Protein AF-A0A8C9FRK6-F1 (afdb_monomer)

InterPro domains:
  IPR024083 Fumarase/histidase, N-terminal [G3DSA:1.10.275.10] (11-58)

pLDDT: mean 74.18, std 14.15, range [36.56, 95.12]

Solvent-accessible surface area (backbone atoms only — not comparable to full-atom values): 4270 Å² total; per-residue (Å²): 134,82,71,76,73,72,80,74,60,76,45,52,47,44,89,50,89,62,40,80,80,75,42,53,74,67,55,28,33,66,63,2,57,55,47,48,53,51,50,53,55,50,50,53,53,51,48,55,52,50,49,65,71,64,52,69,78,89,75,82,69,80,89,73,85,88,127

Sequence (67 aa):
MATPCAEEDPLARYRSPLVSRYASAEMGFNFSERKKFGTWRRLWLYLAQAEKVTAPRRGARPLGLRS

Organism: Pavo cristatus (NCBI:txid9049)

Foldseek 3Di:
DDDPPPPPPPQQFDDDPVCVPPNDSVRRNCPGNVNVVVVVVVVVVVVVVVCVVPDDPPDPPPPDDDD

Structure (mmCIF, N/CA/C/O backbone):
data_AF-A0A8C9FRK6-F1
#
_entry.id   AF-A0A8C9FRK6-F1
#
loop_
_atom_site.group_PDB
_atom_site.id
_atom_site.type_symbol
_atom_site.label_atom_id
_atom_site.label_alt_id
_atom_site.label_comp_id
_atom_site.label_asym_id
_atom_site.label_entity_id
_atom_site.label_seq_id
_atom_site.pdbx_PDB_ins_code
_atom_site.Cartn_x
_atom_site.Cartn_y
_atom_site.Cartn_z
_atom_site.occupancy
_atom_site.B_iso_or_equiv
_atom_site.auth_seq_id
_atom_site.auth_comp_id
_atom_site.auth_asym_id
_atom_site.auth_atom_id
_atom_site.pdbx_PDB_model_num
ATOM 1 N N . MET A 1 1 ? 1.625 9.348 -37.59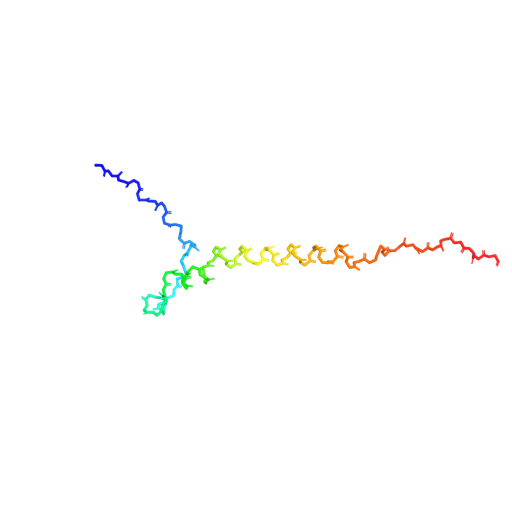3 1.00 36.56 1 MET A N 1
ATOM 2 C CA . MET A 1 1 ? 0.656 9.168 -36.493 1.00 36.56 1 MET A CA 1
ATOM 3 C C . MET A 1 1 ? 1.460 9.004 -35.211 1.00 36.56 1 MET A C 1
ATOM 5 O O . MET A 1 1 ? 1.910 7.904 -34.930 1.00 36.56 1 MET A O 1
ATOM 9 N N . ALA A 1 2 ? 1.767 10.100 -34.513 1.00 44.31 2 ALA A N 1
ATOM 10 C CA . ALA A 1 2 ? 2.407 10.018 -33.205 1.00 44.31 2 ALA A CA 1
ATOM 11 C C . ALA A 1 2 ? 1.304 9.701 -32.195 1.00 44.31 2 ALA A C 1
ATOM 13 O O . ALA A 1 2 ? 0.486 10.564 -31.884 1.00 44.31 2 ALA A O 1
ATOM 14 N N . THR A 1 3 ? 1.229 8.452 -31.745 1.00 58.38 3 THR A N 1
ATOM 15 C CA . THR A 1 3 ? 0.518 8.126 -30.509 1.00 58.38 3 THR A CA 1
ATOM 16 C C . THR A 1 3 ? 1.070 9.077 -29.446 1.00 58.38 3 THR A C 1
ATOM 18 O O . THR A 1 3 ? 2.295 9.096 -29.290 1.00 58.38 3 THR A O 1
ATOM 21 N N . PRO A 1 4 ? 0.262 9.905 -28.754 1.00 55.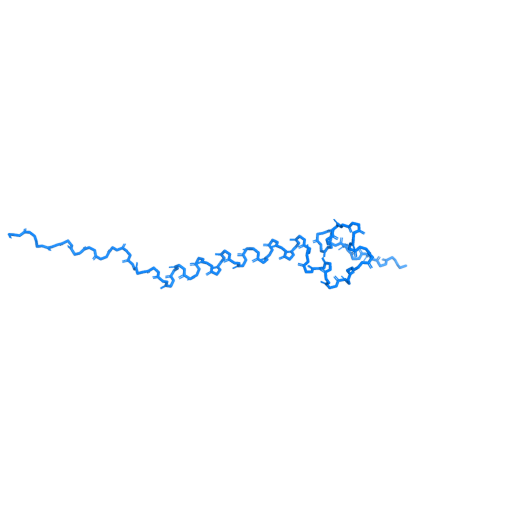44 4 PRO A N 1
ATOM 22 C CA . PRO A 1 4 ? 0.776 10.581 -27.578 1.00 55.44 4 PRO A CA 1
ATOM 23 C C . PRO A 1 4 ? 1.150 9.450 -26.628 1.00 55.44 4 PRO A C 1
ATOM 25 O O . PRO A 1 4 ? 0.270 8.718 -26.172 1.00 55.44 4 PRO A O 1
ATOM 28 N N . CYS A 1 5 ? 2.457 9.218 -26.463 1.00 42.00 5 CYS A N 1
ATOM 29 C CA . CYS A 1 5 ? 2.988 8.316 -25.457 1.00 42.00 5 CYS A CA 1
ATOM 30 C C . CYS A 1 5 ? 2.220 8.644 -24.187 1.00 42.00 5 CYS A C 1
ATOM 32 O O . CYS A 1 5 ? 2.307 9.777 -23.712 1.00 42.00 5 CYS A O 1
ATOM 34 N N . ALA A 1 6 ? 1.371 7.713 -23.744 1.00 52.69 6 ALA A N 1
ATOM 35 C CA . ALA A 1 6 ? 0.630 7.866 -22.511 1.00 52.69 6 ALA A CA 1
ATOM 36 C C . ALA A 1 6 ? 1.645 8.336 -21.472 1.00 52.69 6 ALA A C 1
ATOM 38 O O . ALA A 1 6 ? 2.675 7.687 -21.323 1.00 52.69 6 ALA A O 1
ATOM 39 N N . GLU A 1 7 ? 1.416 9.509 -20.884 1.00 55.75 7 GLU A N 1
ATOM 40 C CA . GLU A 1 7 ? 2.244 10.079 -19.823 1.00 55.75 7 GLU A CA 1
ATOM 41 C C . GLU A 1 7 ? 2.544 8.966 -18.811 1.00 55.75 7 GLU A C 1
ATOM 43 O O . GLU A 1 7 ? 1.666 8.526 -18.062 1.00 55.75 7 GLU A O 1
ATOM 48 N N . GLU A 1 8 ? 3.756 8.414 -18.879 1.00 62.38 8 GLU A N 1
ATOM 49 C CA . GLU A 1 8 ? 4.187 7.314 -18.029 1.00 62.38 8 GLU A CA 1
ATOM 50 C C . GLU A 1 8 ? 4.319 7.899 -16.623 1.00 62.38 8 GLU A C 1
ATOM 52 O O . GLU A 1 8 ? 5.340 8.507 -16.314 1.00 62.38 8 GLU A O 1
ATOM 57 N N . ASP A 1 9 ? 3.270 7.767 -15.800 1.00 68.06 9 ASP A N 1
ATOM 58 C CA . ASP A 1 9 ? 3.226 8.270 -14.423 1.00 68.06 9 ASP A CA 1
ATOM 59 C C . ASP A 1 9 ? 4.514 7.848 -13.688 1.00 68.06 9 ASP A C 1
ATOM 61 O O . ASP A 1 9 ? 4.671 6.672 -13.325 1.00 68.06 9 ASP A O 1
ATOM 65 N N . PRO A 1 10 ? 5.461 8.779 -13.454 1.00 69.00 10 PRO A N 1
ATOM 66 C CA . PRO A 1 10 ? 6.787 8.433 -12.958 1.00 69.00 10 PRO A CA 1
ATOM 67 C C . PRO A 1 10 ? 6.744 7.912 -11.516 1.00 69.00 10 PRO A C 1
ATOM 69 O O . PRO A 1 10 ? 7.736 7.361 -11.034 1.00 69.00 10 PRO A O 1
ATOM 72 N N . LEU A 1 11 ? 5.601 8.050 -10.834 1.00 72.00 11 LEU A N 1
ATOM 73 C CA . LEU A 1 11 ? 5.351 7.572 -9.477 1.00 72.00 11 LEU A CA 1
ATOM 74 C C . LEU A 1 11 ? 4.717 6.177 -9.443 1.00 72.00 11 LEU A C 1
ATOM 76 O O . LEU A 1 11 ? 4.595 5.596 -8.361 1.00 72.00 11 LEU A O 1
ATOM 80 N N . ALA A 1 12 ? 4.323 5.624 -10.596 1.00 68.00 12 ALA A N 1
ATOM 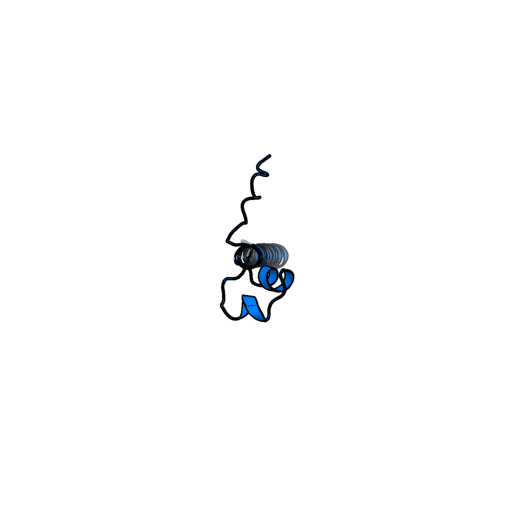81 C CA . ALA A 1 12 ? 3.751 4.285 -10.711 1.00 68.00 12 ALA A CA 1
ATOM 82 C C . ALA A 1 12 ? 4.810 3.168 -10.678 1.00 68.00 12 ALA A C 1
ATOM 84 O O . ALA A 1 12 ? 4.456 2.002 -10.499 1.00 68.00 12 ALA A O 1
ATOM 85 N N . ARG A 1 13 ? 6.105 3.502 -10.792 1.00 71.44 13 ARG A N 1
ATOM 86 C CA . ARG A 1 13 ? 7.206 2.531 -10.757 1.00 71.44 13 ARG A CA 1
ATOM 87 C C . ARG A 1 13 ? 8.225 2.866 -9.674 1.00 71.44 13 ARG A C 1
ATOM 89 O O . ARG A 1 13 ? 8.777 3.962 -9.640 1.00 71.44 13 ARG A O 1
ATOM 96 N N . TYR A 1 14 ? 8.514 1.894 -8.811 1.00 74.75 14 TYR A N 1
ATOM 97 C CA . TYR A 1 14 ? 9.560 2.028 -7.799 1.00 74.75 14 TYR A CA 1
ATOM 98 C C . TYR A 1 14 ? 10.953 2.122 -8.451 1.00 74.75 14 TYR A C 1
ATOM 100 O O . TYR A 1 14 ? 11.343 1.252 -9.236 1.00 74.75 14 TYR A O 1
ATOM 108 N N . ARG A 1 15 ? 11.708 3.188 -8.147 1.00 68.44 15 ARG A N 1
ATOM 109 C CA . ARG A 1 15 ? 13.053 3.427 -8.694 1.00 68.44 15 ARG A CA 1
ATOM 110 C C . ARG A 1 15 ? 14.114 2.821 -7.776 1.00 68.44 15 ARG A C 1
ATOM 112 O O . ARG A 1 15 ? 14.484 3.415 -6.772 1.00 68.44 15 ARG A O 1
ATOM 119 N N . SER A 1 16 ? 14.619 1.642 -8.134 1.00 73.25 16 SER A N 1
ATOM 120 C CA . SER A 1 16 ? 15.799 1.046 -7.496 1.00 73.25 16 SER A CA 1
ATOM 121 C C . SER A 1 16 ? 16.546 0.130 -8.478 1.00 73.25 16 SER A C 1
ATOM 123 O O . SER A 1 16 ? 15.904 -0.551 -9.283 1.00 73.25 16 SER A O 1
ATOM 125 N N . PRO A 1 17 ? 17.893 0.080 -8.428 1.00 70.56 17 PRO A N 1
ATOM 126 C CA . PRO A 1 17 ? 18.710 -0.750 -9.320 1.00 70.56 17 PRO A CA 1
ATOM 127 C C . PRO A 1 17 ? 18.438 -2.257 -9.187 1.00 70.56 17 PRO A C 1
ATOM 129 O O . PRO A 1 17 ? 18.754 -3.019 -10.096 1.00 70.56 17 PRO A O 1
ATOM 132 N N . LEU A 1 18 ? 17.818 -2.698 -8.089 1.00 70.44 18 LEU A N 1
ATOM 133 C CA . LEU A 1 18 ? 17.423 -4.096 -7.886 1.00 70.44 18 LEU A CA 1
ATOM 134 C C . LEU A 1 18 ? 16.094 -4.437 -8.578 1.00 70.44 18 LEU A C 1
ATOM 136 O O . LEU A 1 18 ? 15.855 -5.578 -8.966 1.00 70.44 18 LEU A O 1
ATOM 140 N N . VAL A 1 19 ? 15.237 -3.436 -8.778 1.00 69.06 19 VAL A N 1
ATOM 141 C CA . VAL A 1 19 ? 13.890 -3.598 -9.345 1.00 69.06 19 VAL A CA 1
ATOM 142 C C . VAL A 1 19 ? 13.967 -3.895 -10.839 1.00 69.06 19 VAL A C 1
ATOM 144 O O . VAL A 1 19 ? 13.156 -4.653 -11.354 1.00 69.06 19 VAL A O 1
ATOM 147 N N . SER A 1 20 ? 14.960 -3.348 -11.545 1.00 68.69 20 SER A N 1
ATOM 148 C CA . SER A 1 20 ? 15.126 -3.581 -12.986 1.00 68.69 20 SER A CA 1
ATOM 149 C C . SER A 1 20 ? 15.471 -5.032 -13.330 1.00 68.69 20 SER A C 1
ATOM 151 O O . SER A 1 20 ? 15.138 -5.480 -14.423 1.00 68.69 20 SER A O 1
ATOM 153 N N . ARG A 1 21 ? 16.119 -5.760 -12.411 1.00 75.25 21 ARG A N 1
ATOM 154 C CA . ARG A 1 21 ? 16.561 -7.146 -12.626 1.00 75.25 21 ARG A CA 1
ATOM 155 C C . ARG A 1 21 ? 15.638 -8.191 -12.013 1.00 75.25 21 ARG A C 1
ATOM 157 O O . ARG A 1 21 ? 15.508 -9.270 -12.576 1.0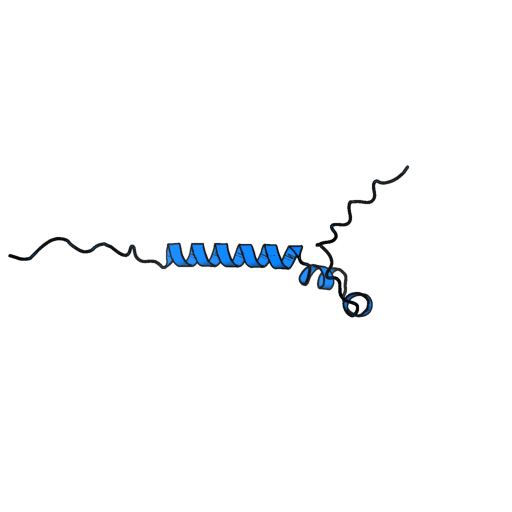0 75.25 21 ARG A O 1
ATOM 164 N N . TYR A 1 22 ? 15.027 -7.885 -10.870 1.00 76.31 22 TYR A N 1
ATOM 165 C CA . TYR A 1 22 ? 14.344 -8.895 -10.056 1.00 76.31 22 TYR A CA 1
ATOM 166 C C . TYR A 1 22 ? 12.858 -8.624 -9.825 1.00 76.31 22 TYR A C 1
ATOM 168 O O . TYR A 1 22 ? 12.172 -9.476 -9.268 1.00 76.31 22 TYR A O 1
ATOM 176 N N . ALA A 1 23 ? 12.337 -7.463 -10.228 1.00 75.31 23 ALA A N 1
ATOM 177 C CA . ALA A 1 23 ? 10.938 -7.131 -9.996 1.00 75.31 23 ALA A CA 1
ATOM 178 C C . ALA A 1 23 ? 10.139 -7.152 -11.301 1.00 75.31 23 ALA A C 1
ATOM 180 O O . ALA A 1 23 ? 10.463 -6.462 -12.269 1.00 75.31 23 ALA A O 1
ATOM 181 N N . SER A 1 24 ? 9.039 -7.906 -11.293 1.00 80.62 24 SER A N 1
ATOM 182 C CA . SER A 1 24 ? 8.007 -7.805 -12.323 1.00 80.62 24 SER A CA 1
ATOM 183 C C . SER A 1 24 ? 7.351 -6.418 -12.298 1.00 80.62 24 SER A C 1
ATOM 185 O O . SER A 1 24 ? 7.417 -5.696 -11.298 1.00 80.62 24 SER A O 1
ATOM 187 N N . ALA A 1 25 ? 6.682 -6.042 -13.391 1.00 77.31 25 ALA A N 1
ATOM 188 C CA . ALA A 1 25 ? 5.950 -4.776 -13.468 1.00 77.31 25 ALA A CA 1
ATOM 189 C C . ALA A 1 25 ? 4.899 -4.642 -12.345 1.00 77.31 25 ALA A C 1
ATOM 191 O O . ALA A 1 25 ? 4.789 -3.584 -11.726 1.00 77.31 25 ALA A O 1
ATOM 192 N N . GLU A 1 26 ? 4.201 -5.732 -12.009 1.00 81.12 26 GLU A N 1
ATOM 193 C CA . GLU A 1 26 ? 3.254 -5.773 -10.886 1.00 81.12 26 GLU A CA 1
ATOM 194 C C . GLU A 1 26 ? 3.936 -5.574 -9.529 1.00 81.12 26 GLU A C 1
ATOM 196 O O . GLU A 1 26 ? 3.442 -4.826 -8.683 1.00 81.12 26 GLU A O 1
ATOM 201 N N . MET A 1 27 ? 5.099 -6.196 -9.316 1.00 82.50 27 MET A N 1
ATOM 202 C CA . MET A 1 27 ? 5.866 -6.031 -8.082 1.00 82.50 27 MET A CA 1
ATOM 203 C C . MET A 1 27 ? 6.377 -4.589 -7.941 1.00 82.50 27 MET A C 1
ATOM 205 O O . MET A 1 27 ? 6.254 -3.985 -6.878 1.00 82.50 27 MET A O 1
ATOM 209 N N . GLY A 1 28 ? 6.872 -3.994 -9.029 1.00 78.88 28 GLY A N 1
ATOM 210 C CA . GLY A 1 28 ? 7.283 -2.589 -9.064 1.00 78.88 28 GLY A CA 1
ATOM 211 C C . GLY A 1 28 ? 6.134 -1.617 -8.778 1.00 78.88 28 GLY A C 1
ATOM 212 O O . GLY A 1 28 ? 6.356 -0.583 -8.147 1.00 78.88 28 GLY A O 1
ATOM 213 N N . PHE A 1 29 ? 4.908 -1.969 -9.179 1.00 81.75 29 PHE A N 1
ATOM 214 C CA . PHE A 1 29 ? 3.700 -1.222 -8.836 1.00 81.75 29 PHE A CA 1
ATOM 215 C C . PHE A 1 29 ? 3.307 -1.387 -7.362 1.00 81.75 29 PHE A C 1
ATOM 217 O O . PHE A 1 29 ? 2.878 -0.421 -6.724 1.00 81.75 29 PHE A O 1
ATOM 224 N N . ASN A 1 30 ? 3.483 -2.581 -6.787 1.00 82.88 30 ASN A N 1
ATOM 225 C CA . ASN A 1 30 ? 3.215 -2.822 -5.368 1.00 82.88 30 ASN A CA 1
ATOM 226 C C . ASN A 1 30 ? 4.028 -1.897 -4.453 1.00 82.88 30 ASN A C 1
ATOM 228 O O . ASN A 1 30 ? 3.484 -1.360 -3.489 1.00 82.88 30 ASN A O 1
ATOM 232 N N . PHE A 1 31 ? 5.293 -1.668 -4.805 1.00 79.25 31 PHE A N 1
ATOM 233 C CA . PHE A 1 31 ? 6.211 -0.794 -4.068 1.00 79.25 31 PHE A CA 1
ATOM 234 C C . PHE A 1 31 ? 6.274 0.639 -4.610 1.00 79.25 31 PHE A C 1
ATOM 236 O O . PHE A 1 31 ? 7.108 1.430 -4.176 1.00 79.25 31 PHE A O 1
ATOM 243 N N . SER A 1 32 ? 5.407 0.988 -5.561 1.00 82.81 32 SER A N 1
ATOM 244 C CA . SER A 1 32 ? 5.352 2.331 -6.131 1.00 82.81 32 SER A CA 1
ATOM 245 C C . SER A 1 32 ? 4.919 3.374 -5.101 1.00 82.81 32 SER A C 1
ATOM 247 O O . SER A 1 32 ? 4.127 3.096 -4.1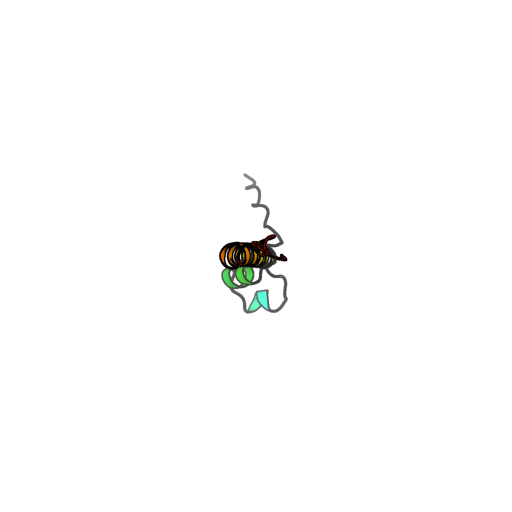93 1.00 82.81 32 SER A O 1
ATOM 249 N N . GLU A 1 33 ? 5.382 4.611 -5.279 1.00 82.81 33 GLU A N 1
ATOM 250 C CA . GLU A 1 33 ? 4.996 5.732 -4.419 1.00 82.81 33 GLU A CA 1
ATOM 251 C C . GLU A 1 33 ? 3.477 5.967 -4.475 1.00 82.81 33 GLU A C 1
ATOM 253 O O . GLU A 1 33 ? 2.836 6.159 -3.439 1.00 82.81 33 GLU A O 1
ATOM 258 N N . ARG A 1 34 ? 2.855 5.818 -5.655 1.00 85.06 34 ARG A N 1
ATOM 259 C CA . ARG A 1 34 ? 1.396 5.921 -5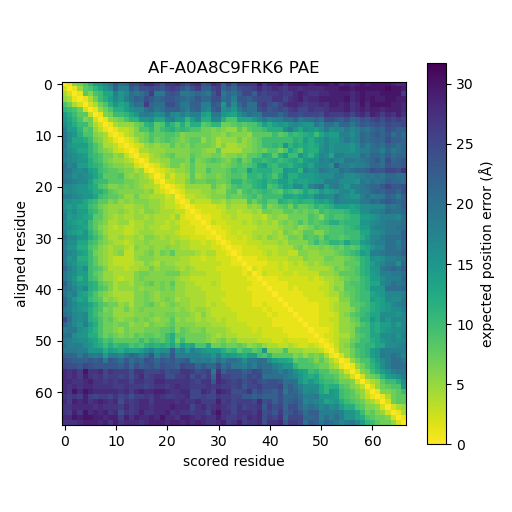.814 1.00 85.06 34 ARG A CA 1
ATOM 260 C C . ARG A 1 34 ? 0.640 4.940 -4.916 1.00 85.06 34 ARG A C 1
ATOM 262 O O . ARG A 1 34 ? -0.305 5.328 -4.222 1.00 85.06 34 ARG A O 1
ATOM 269 N N . LYS A 1 35 ? 1.047 3.666 -4.909 1.00 85.62 35 LYS A N 1
ATOM 270 C CA . LYS A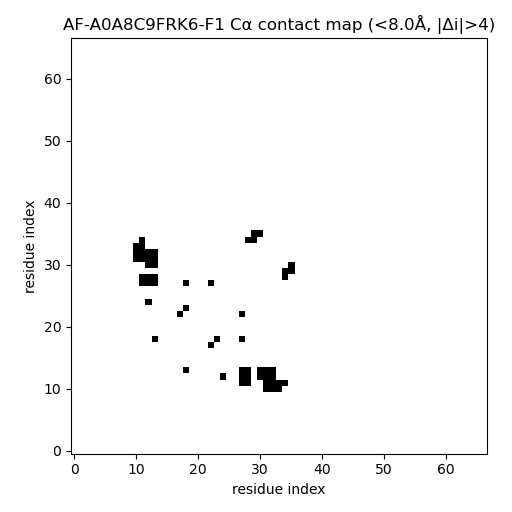 1 35 ? 0.379 2.643 -4.094 1.00 85.62 35 LYS A CA 1
ATOM 271 C C . LYS A 1 35 ? 0.678 2.826 -2.609 1.00 85.62 35 LYS A C 1
ATOM 273 O O . LYS A 1 35 ? -0.236 2.683 -1.797 1.00 85.62 35 LYS A O 1
ATOM 278 N N . LYS A 1 36 ? 1.907 3.200 -2.255 1.00 86.12 36 LYS A N 1
ATOM 279 C CA . LYS A 1 36 ? 2.332 3.481 -0.878 1.00 86.12 36 LYS A CA 1
ATOM 280 C C . LYS A 1 36 ? 1.495 4.591 -0.244 1.00 86.12 36 LYS A C 1
ATOM 282 O O . LYS A 1 36 ? 0.839 4.346 0.768 1.00 86.12 36 LYS A O 1
ATOM 287 N N . PHE A 1 37 ? 1.432 5.772 -0.863 1.00 86.94 37 PHE A N 1
ATOM 288 C CA . PHE A 1 37 ? 0.668 6.901 -0.319 1.00 86.94 37 PHE A CA 1
ATOM 289 C C . PHE A 1 37 ? -0.839 6.627 -0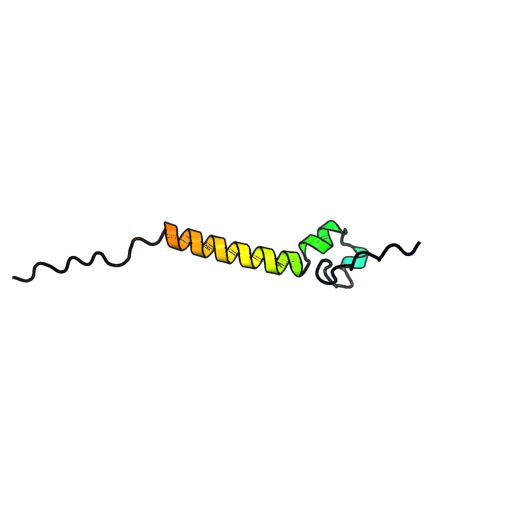.285 1.00 86.94 37 PHE A C 1
ATOM 291 O O . PHE A 1 37 ? -1.499 6.917 0.714 1.00 86.94 37 PHE A O 1
ATOM 298 N N . GLY A 1 38 ? -1.388 6.012 -1.340 1.00 88.56 38 GLY A N 1
ATOM 299 C CA . GLY A 1 38 ? -2.806 5.652 -1.387 1.00 88.56 38 GLY A CA 1
ATOM 300 C C . GLY A 1 38 ? -3.197 4.645 -0.302 1.00 88.56 38 GLY A C 1
ATOM 301 O O . GLY A 1 38 ? -4.219 4.814 0.364 1.00 88.56 38 GLY A O 1
ATOM 302 N N . THR A 1 39 ? -2.367 3.624 -0.082 1.00 90.56 39 THR A N 1
ATOM 303 C CA . THR A 1 39 ? -2.593 2.616 0.965 1.00 90.56 39 THR A CA 1
ATOM 304 C C . THR A 1 39 ? -2.517 3.243 2.351 1.00 90.56 39 THR A C 1
ATOM 306 O O . THR A 1 39 ? -3.386 2.990 3.183 1.00 90.56 39 THR A O 1
ATOM 309 N N . TRP A 1 40 ? -1.545 4.128 2.579 1.00 92.62 40 TRP A N 1
ATOM 310 C CA . TRP A 1 40 ? -1.407 4.818 3.857 1.00 92.62 40 TRP A CA 1
ATOM 311 C C . TRP A 1 40 ? -2.618 5.694 4.171 1.00 92.62 40 TRP A C 1
ATOM 313 O O . TRP A 1 40 ? -3.190 5.596 5.253 1.00 92.62 40 TRP A O 1
ATOM 323 N N . ARG A 1 41 ? -3.109 6.463 3.193 1.00 94.12 41 ARG A N 1
ATOM 324 C CA . ARG A 1 41 ? -4.321 7.275 3.365 1.00 94.12 41 ARG A CA 1
ATOM 325 C C . ARG A 1 41 ? -5.555 6.432 3.696 1.00 94.12 41 ARG A C 1
ATOM 327 O O . ARG A 1 41 ? -6.361 6.841 4.525 1.00 94.12 41 ARG A O 1
ATOM 334 N N . ARG A 1 42 ? -5.696 5.250 3.087 1.00 93.12 42 ARG A N 1
ATOM 335 C CA . ARG A 1 42 ? -6.798 4.323 3.400 1.00 93.12 42 ARG A CA 1
ATOM 336 C C . ARG A 1 42 ? -6.721 3.808 4.831 1.00 93.12 42 ARG A C 1
ATOM 338 O O . ARG A 1 42 ? -7.746 3.762 5.496 1.00 93.12 42 ARG A O 1
ATOM 345 N N . LEU A 1 43 ? -5.528 3.473 5.317 1.00 95.12 43 LEU A N 1
ATOM 346 C CA . LEU A 1 43 ? -5.348 3.022 6.697 1.00 95.12 43 LEU A CA 1
ATOM 347 C C . LEU A 1 43 ? -5.737 4.099 7.712 1.00 95.12 43 LEU A C 1
ATOM 349 O O . LEU A 1 43 ? -6.441 3.790 8.665 1.00 95.12 43 LEU A O 1
ATOM 353 N N . TRP A 1 44 ? -5.389 5.364 7.465 1.00 94.62 44 TRP A N 1
ATOM 354 C CA . TRP A 1 44 ? -5.854 6.482 8.295 1.00 94.62 44 TRP A CA 1
ATOM 355 C C . TRP A 1 44 ? -7.378 6.639 8.294 1.00 94.62 44 TRP A C 1
ATOM 357 O O . TRP A 1 44 ? -7.974 6.869 9.343 1.00 94.62 44 TRP A O 1
ATOM 367 N N . LEU A 1 45 ? -8.025 6.480 7.136 1.00 93.75 45 LEU A N 1
ATOM 368 C CA . LEU A 1 45 ? -9.488 6.512 7.051 1.00 93.75 45 LEU A CA 1
ATOM 369 C C . LEU A 1 45 ? -10.125 5.354 7.827 1.00 93.75 45 LEU A C 1
ATOM 371 O O . LEU A 1 45 ? -11.097 5.566 8.549 1.00 93.75 45 LEU A O 1
ATOM 375 N N . TYR A 1 46 ? -9.570 4.147 7.710 1.00 94.62 46 TYR A N 1
ATOM 376 C CA . TYR A 1 46 ? -10.044 2.992 8.469 1.00 94.62 46 TYR A CA 1
ATOM 377 C C . TYR A 1 46 ? -9.855 3.176 9.970 1.00 94.62 46 TYR A C 1
ATOM 379 O O . TYR A 1 46 ? -10.763 2.853 10.731 1.00 94.62 46 TYR A O 1
ATOM 387 N N . LEU A 1 47 ? -8.727 3.748 10.389 1.00 93.75 47 LEU A N 1
ATOM 388 C CA . LEU A 1 47 ? -8.474 4.071 11.786 1.00 93.75 47 LEU A CA 1
ATOM 389 C C . LEU A 1 47 ? -9.520 5.060 12.319 1.00 93.75 47 LEU A C 1
ATOM 391 O O . LEU A 1 47 ? -10.184 4.768 13.308 1.00 93.75 47 LEU A O 1
ATOM 395 N N . ALA A 1 48 ? -9.749 6.172 11.617 1.00 93.06 48 ALA A N 1
ATOM 396 C CA . ALA A 1 48 ? -10.750 7.166 12.009 1.00 93.06 48 ALA A CA 1
ATOM 397 C C . ALA A 1 48 ? -12.176 6.581 12.058 1.00 93.06 48 ALA A C 1
ATOM 399 O O . ALA A 1 48 ? -12.962 6.896 12.954 1.00 93.06 48 ALA A O 1
ATOM 400 N N . GLN A 1 49 ? -12.519 5.697 11.116 1.00 91.06 49 GLN A N 1
ATOM 401 C CA . GLN A 1 49 ? -13.804 5.000 11.110 1.00 91.06 49 GLN A CA 1
ATOM 402 C C . GLN A 1 49 ? -13.938 4.050 12.310 1.00 91.06 49 GLN A C 1
ATOM 404 O O . GLN A 1 49 ? -14.994 4.013 12.942 1.00 91.06 49 GLN A O 1
ATOM 409 N N . ALA A 1 50 ? -12.880 3.308 12.642 1.00 90.88 50 ALA A N 1
ATOM 410 C CA . ALA A 1 50 ? -12.856 2.409 13.790 1.00 90.88 50 ALA A CA 1
ATOM 411 C C . ALA A 1 50 ? -12.975 3.177 15.117 1.00 90.88 50 ALA A C 1
ATOM 413 O O . ALA A 1 50 ? -13.742 2.768 15.990 1.00 90.88 50 ALA A O 1
ATOM 414 N N . GLU A 1 51 ? -12.297 4.320 15.250 1.00 87.25 51 GLU A N 1
ATOM 415 C CA . GLU A 1 51 ? -12.409 5.200 16.418 1.00 87.25 51 GLU A CA 1
ATOM 416 C C . GLU A 1 51 ? -13.813 5.791 16.559 1.00 87.25 51 GLU A C 1
ATOM 418 O O . GLU A 1 51 ? -14.355 5.808 17.659 1.00 87.25 51 GLU A O 1
ATOM 423 N N . LYS A 1 52 ? -14.455 6.206 15.461 1.00 86.44 52 LYS A N 1
ATOM 424 C CA . LYS A 1 52 ? -15.838 6.710 15.486 1.00 86.44 52 LYS A CA 1
ATOM 425 C C . LYS A 1 52 ? -16.843 5.657 15.960 1.00 86.44 52 LYS A C 1
ATOM 427 O O . LYS A 1 52 ? -17.799 6.002 16.649 1.00 86.44 52 LYS A O 1
ATOM 432 N N . VAL A 1 53 ? -16.656 4.398 15.560 1.00 83.81 53 VAL A N 1
ATOM 433 C CA . VAL A 1 53 ? -17.516 3.278 15.979 1.00 83.81 53 VAL A CA 1
ATOM 434 C C . VAL A 1 53 ? -17.250 2.897 17.433 1.00 83.81 53 VAL A C 1
ATOM 436 O O . VAL A 1 53 ? -18.187 2.647 18.185 1.00 83.81 53 VAL A O 1
ATOM 439 N N . THR A 1 54 ? -15.976 2.849 17.823 1.00 72.56 54 THR A N 1
ATOM 440 C CA . THR A 1 54 ? -15.557 2.314 19.124 1.00 72.56 54 THR A CA 1
ATOM 441 C C . THR A 1 54 ? -15.642 3.350 20.231 1.00 72.56 54 THR A C 1
ATOM 443 O O . THR A 1 54 ? -15.816 2.966 21.381 1.00 72.56 54 THR A O 1
ATOM 446 N N . ALA A 1 55 ? -15.532 4.648 19.930 1.00 63.19 55 ALA A N 1
ATOM 447 C CA . ALA A 1 55 ? -15.627 5.692 20.937 1.00 63.19 55 ALA A CA 1
ATOM 448 C C . ALA A 1 55 ? -17.043 5.699 21.541 1.00 63.19 55 ALA A C 1
ATOM 450 O O . ALA A 1 55 ? -17.982 6.177 20.892 1.00 63.19 55 ALA A O 1
ATOM 451 N N . PRO A 1 56 ? -17.228 5.247 22.801 1.00 64.94 56 PRO A N 1
ATOM 452 C CA . PRO A 1 56 ? -18.449 5.591 23.500 1.00 64.94 56 PRO A CA 1
ATOM 453 C C . PRO A 1 56 ? -18.448 7.115 23.594 1.00 64.94 56 PRO A C 1
ATOM 455 O O . PRO A 1 56 ? -17.394 7.702 23.857 1.00 64.94 56 PRO A O 1
ATOM 458 N N . ARG A 1 57 ? -19.593 7.763 23.341 1.00 63.16 57 ARG A N 1
ATOM 459 C CA . ARG A 1 57 ? -19.761 9.214 23.519 1.00 63.16 57 ARG A CA 1
ATOM 460 C C . ARG A 1 57 ? -19.225 9.594 24.904 1.00 63.16 57 ARG A C 1
ATOM 462 O O . ARG A 1 57 ? -19.923 9.441 25.904 1.00 63.16 57 ARG A O 1
ATOM 469 N N . ARG A 1 58 ? -17.961 10.026 24.980 1.00 62.47 58 ARG A N 1
ATOM 470 C CA . ARG A 1 58 ? -17.320 10.448 26.225 1.00 62.47 58 ARG A CA 1
ATOM 471 C C . ARG A 1 58 ? -18.044 11.716 26.643 1.00 62.47 58 ARG A C 1
ATOM 473 O O . ARG A 1 58 ? -17.775 12.779 26.098 1.00 62.47 58 ARG A O 1
ATOM 480 N N . GLY A 1 59 ? -18.994 11.579 27.563 1.00 60.25 59 GLY A N 1
ATOM 481 C CA . GLY A 1 59 ? -19.695 12.722 28.137 1.00 60.25 59 GLY A CA 1
ATOM 482 C C . GLY A 1 59 ? -21.205 12.582 28.273 1.00 60.25 59 GLY A C 1
ATOM 483 O O . GLY A 1 59 ? -21.910 13.543 28.010 1.00 60.25 59 GLY A O 1
ATOM 484 N N . ALA A 1 60 ? -21.718 11.449 28.749 1.00 57.03 60 ALA A N 1
ATOM 485 C CA . ALA A 1 60 ? -22.907 11.502 29.597 1.00 57.03 60 ALA A CA 1
ATOM 486 C C . ALA A 1 60 ? -22.421 11.522 31.051 1.00 57.03 60 ALA A C 1
ATOM 488 O O . ALA A 1 60 ? -22.458 10.515 31.748 1.00 57.03 60 ALA A O 1
ATOM 489 N N . ARG A 1 61 ? -21.858 12.656 31.488 1.00 61.72 61 ARG A N 1
ATOM 490 C CA . ARG A 1 61 ? -21.670 12.909 32.919 1.00 61.72 61 ARG A CA 1
ATOM 491 C C . ARG A 1 61 ? -23.046 13.351 33.421 1.00 61.72 61 ARG A C 1
ATOM 493 O O . ARG A 1 61 ? -23.463 14.435 33.015 1.00 61.72 61 ARG A O 1
ATOM 500 N N . PRO A 1 62 ? -23.783 12.557 34.219 1.00 57.25 62 PRO A N 1
ATOM 501 C CA . PRO A 1 62 ? -25.032 13.039 34.784 1.00 57.25 62 PRO A CA 1
ATOM 502 C C . PRO A 1 62 ? -24.686 14.198 35.723 1.00 57.25 62 PRO A C 1
ATOM 504 O O . PRO A 1 62 ? -24.084 14.018 36.780 1.00 57.25 62 PRO A O 1
ATOM 507 N N . LEU A 1 63 ? -24.983 15.418 35.277 1.00 66.00 63 LEU A N 1
ATOM 508 C CA . LEU A 1 63 ? -24.979 16.602 36.121 1.00 66.00 63 LEU A CA 1
ATOM 509 C C . LEU A 1 63 ? -26.238 16.527 36.982 1.00 66.00 63 LEU A C 1
ATOM 511 O O . LEU A 1 63 ? -27.287 17.038 36.607 1.00 66.00 63 LEU A O 1
ATOM 515 N N . GLY A 1 64 ? -26.159 15.831 38.108 1.00 73.19 64 GLY A N 1
ATOM 516 C CA . GLY A 1 64 ? -27.268 15.774 39.046 1.00 73.19 64 GLY A CA 1
ATOM 517 C C . GLY A 1 64 ? -26.941 14.901 40.240 1.00 73.19 64 GLY A C 1
ATOM 518 O O . GLY A 1 64 ? -26.431 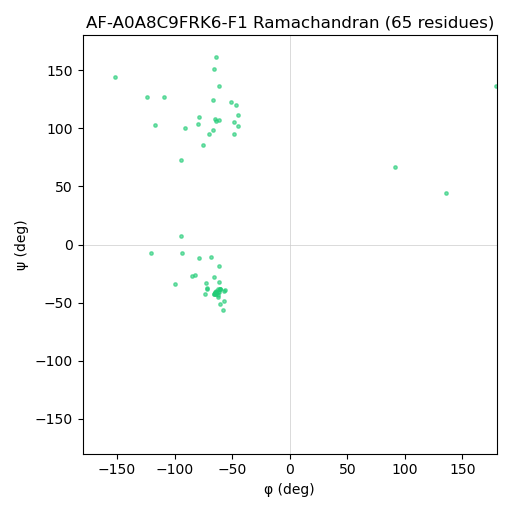13.802 40.065 1.00 73.19 64 GLY A O 1
ATOM 519 N N . LEU A 1 65 ? -27.302 15.398 41.424 1.00 58.28 65 LEU A N 1
ATOM 520 C CA . LEU A 1 65 ? -27.224 14.757 42.742 1.00 58.28 65 LEU A CA 1
ATOM 521 C C . LEU A 1 65 ? -25.923 15.018 43.515 1.00 58.28 65 LEU A C 1
ATOM 523 O O . LEU A 1 65 ? -25.133 14.129 43.825 1.00 58.28 65 LEU A O 1
ATOM 527 N N . ARG A 1 66 ? -25.760 16.285 43.900 1.00 54.47 66 ARG A N 1
ATOM 528 C CA . ARG A 1 66 ? -25.335 16.614 45.264 1.00 54.47 66 ARG A CA 1
ATOM 529 C C . ARG A 1 66 ? -26.472 17.410 45.908 1.00 54.47 66 ARG A C 1
ATOM 531 O O . ARG A 1 66 ? -26.665 18.574 45.567 1.00 54.47 66 ARG A O 1
ATOM 538 N N . SER A 1 67 ? -27.239 16.742 46.759 1.00 60.69 67 SER A N 1
ATOM 539 C CA . SER A 1 67 ? -28.015 17.329 47.854 1.00 60.69 67 SER A CA 1
ATOM 540 C C . SER A 1 67 ? -27.551 16.649 49.128 1.00 60.69 67 SER A C 1
ATOM 542 O O . SER A 1 67 ? -27.237 15.439 49.034 1.00 60.69 67 SER A O 1
#

Radius of gyration: 24.06 Å; Cα contacts (8 Å, |Δi|>4): 29; chains: 1; bounding box: 47×26×84 Å

Secondary structure (DSSP, 8-state):
---------TTSS---TTHHHH--HHHHHHTSHHHHHHHHHHHHHHHHHHHHHH---S---------

Mean predicted aligned error: 12.59 Å